Protein AF-A0A3M5X205-F1 (afdb_monomer_lite)

Organism: Pseudomonas syringae pv. aptata (NCBI:txid83167)

Radius of gyration: 17.7 Å; chains: 1; bounding box: 42×36×55 Å

Foldseek 3Di:
DDDDDDPPDDDDADDADLQQFADCVQPVPWDWDDWDWDQDPVPRWIKIKTKGFGHGHQLPDDCDCVLVPDDPPPPPDLDSLQNQGIFIWMWTAPHPVSRYIDTDHTPDINRSHD

pLDDT: mean 97.38, std 1.87, ra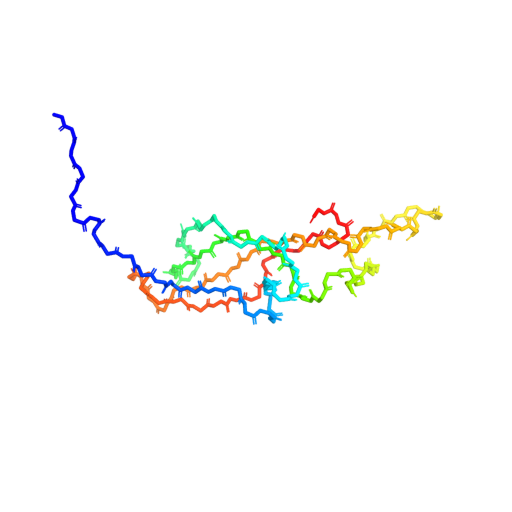nge [90.44, 98.88]

Structure (mmCIF, N/CA/C/O backbone):
data_AF-A0A3M5X205-F1
#
_entry.id   AF-A0A3M5X205-F1
#
loop_
_atom_site.group_PDB
_atom_site.id
_atom_site.type_symbol
_atom_site.label_atom_id
_atom_site.label_alt_id
_atom_site.label_comp_id
_atom_site.label_asym_id
_atom_site.label_entity_id
_atom_site.label_seq_id
_atom_site.pdbx_PDB_ins_code
_atom_site.Cartn_x
_atom_site.Cartn_y
_atom_site.Cartn_z
_atom_site.occupancy
_atom_site.B_iso_or_equiv
_atom_site.auth_seq_id
_atom_site.auth_comp_id
_atom_site.auth_asym_id
_atom_site.auth_atom_id
_atom_site.pdbx_PDB_model_num
ATOM 1 N N . GLY A 1 1 ? -27.167 23.857 18.443 1.00 93.50 1 GLY A N 1
ATOM 2 C CA . GLY A 1 1 ? -25.916 23.739 17.668 1.00 93.50 1 GLY A CA 1
ATOM 3 C C . GLY A 1 1 ? -25.377 22.333 17.812 1.00 93.50 1 GLY A C 1
ATOM 4 O O . GLY A 1 1 ? -25.976 21.557 18.546 1.00 93.50 1 GLY A O 1
ATOM 5 N N . VAL A 1 2 ? -24.285 22.013 17.124 1.00 96.12 2 VAL A N 1
ATOM 6 C CA . VAL A 1 2 ? -23.558 20.742 17.279 1.00 96.12 2 VAL A CA 1
ATOM 7 C C . VAL A 1 2 ? -22.218 21.037 17.949 1.00 96.12 2 VAL A C 1
ATOM 9 O O . VAL A 1 2 ? -21.606 22.060 17.652 1.00 96.12 2 VAL A O 1
ATOM 12 N N . GLU A 1 3 ? -21.789 20.158 18.851 1.00 97.62 3 GLU A N 1
ATOM 13 C CA . GLU A 1 3 ? -20.518 20.241 19.572 1.00 97.62 3 GLU A CA 1
ATOM 14 C C . GLU A 1 3 ? -19.827 18.870 19.531 1.00 97.62 3 GLU A C 1
ATOM 16 O O . GLU A 1 3 ? -20.491 17.841 19.655 1.00 97.62 3 GLU A O 1
ATOM 21 N N . LEU A 1 4 ? -18.505 18.865 19.357 1.00 97.38 4 LEU A N 1
ATOM 22 C CA . LEU A 1 4 ? -17.652 17.678 19.420 1.00 97.38 4 LEU A CA 1
ATOM 23 C C . LEU A 1 4 ? -16.798 17.755 20.691 1.00 97.38 4 LEU A C 1
ATOM 25 O O . LEU A 1 4 ? -16.246 18.814 20.988 1.00 97.38 4 LEU A O 1
ATOM 29 N N . LYS A 1 5 ? -16.690 16.648 21.431 1.00 97.06 5 LYS A N 1
ATOM 30 C CA . LYS A 1 5 ? -15.945 16.550 22.698 1.00 97.06 5 LYS A CA 1
ATOM 31 C C . LYS A 1 5 ? -14.971 15.376 22.657 1.00 97.06 5 LYS A C 1
ATOM 33 O O . LYS A 1 5 ? -15.077 14.511 21.797 1.00 97.06 5 LYS A O 1
ATOM 38 N N . ASP A 1 6 ? -14.023 15.371 23.587 1.00 96.25 6 ASP A N 1
ATOM 39 C CA . ASP A 1 6 ? -13.215 14.205 23.972 1.00 96.25 6 ASP A CA 1
ATOM 40 C C . ASP A 1 6 ? -12.169 13.673 22.964 1.00 96.25 6 ASP A C 1
ATOM 42 O O . ASP A 1 6 ? -11.396 12.783 23.314 1.00 96.25 6 ASP A O 1
ATOM 46 N N . PHE A 1 7 ? -12.008 14.289 21.784 1.00 96.38 7 PHE A N 1
ATOM 47 C CA . PHE A 1 7 ? -10.907 14.043 20.826 1.00 96.38 7 PHE A CA 1
ATOM 48 C C . PHE A 1 7 ? -9.534 14.562 21.317 1.00 96.38 7 PHE A C 1
ATOM 50 O O . PHE A 1 7 ? -8.873 15.363 20.658 1.00 96.38 7 PHE A O 1
ATOM 57 N N . THR A 1 8 ? -9.113 14.148 22.513 1.00 97.62 8 THR A N 1
ATOM 58 C CA . THR A 1 8 ? -7.899 14.633 23.205 1.00 97.62 8 THR A CA 1
ATOM 59 C C . THR A 1 8 ? -6.722 13.661 23.146 1.00 97.62 8 THR A C 1
ATOM 61 O O . THR A 1 8 ? -5.620 13.999 23.574 1.00 97.62 8 THR A O 1
ATOM 64 N N . GLN A 1 9 ? -6.942 12.459 22.612 1.00 97.12 9 GLN A N 1
ATOM 65 C CA . GLN A 1 9 ? -5.933 11.413 22.480 1.00 97.12 9 GLN A CA 1
ATOM 66 C C . GLN A 1 9 ? -5.856 10.942 21.030 1.00 97.12 9 GLN A C 1
ATOM 68 O O . GLN A 1 9 ? -6.875 10.808 20.356 1.00 97.12 9 GLN A O 1
ATOM 73 N N . VAL A 1 10 ? -4.635 10.679 20.565 1.00 96.56 10 VAL A N 1
ATOM 74 C CA . VAL A 1 10 ? -4.351 10.126 19.238 1.00 96.56 10 VAL A CA 1
ATOM 75 C C . VAL A 1 10 ? -3.543 8.855 19.426 1.00 96.56 10 VAL A C 1
ATOM 77 O O . VAL A 1 10 ? -2.549 8.845 20.154 1.00 96.56 10 VAL A O 1
ATOM 80 N N . LYS A 1 11 ? -3.962 7.788 18.750 1.00 96.31 11 LYS A N 1
ATOM 81 C CA . LYS A 1 11 ? -3.274 6.503 18.751 1.00 96.31 11 LYS A CA 1
ATOM 82 C C . LYS A 1 11 ? -2.613 6.274 17.398 1.00 96.31 11 LYS A C 1
ATOM 84 O O . LYS A 1 11 ? -3.248 6.428 16.358 1.00 96.31 11 LYS A O 1
ATOM 89 N N . LYS A 1 12 ? -1.342 5.873 17.413 1.00 97.75 12 LYS A N 1
ATOM 90 C CA . LYS A 1 12 ? -0.674 5.352 16.218 1.00 97.75 12 LYS A CA 1
ATOM 91 C C . LYS A 1 12 ? -1.217 3.954 15.938 1.00 97.75 12 LYS A C 1
ATOM 93 O O . LYS A 1 12 ? -1.098 3.082 16.794 1.00 97.75 12 LYS A O 1
ATOM 98 N N . LEU A 1 13 ? -1.799 3.756 14.759 1.00 98.12 13 LEU A N 1
ATOM 99 C CA . LEU A 1 13 ? -2.333 2.457 14.351 1.00 98.12 13 LEU A CA 1
ATOM 100 C C . LEU A 1 13 ? -1.241 1.598 13.704 1.00 98.12 13 LEU A C 1
ATOM 102 O O . LEU A 1 13 ? -1.020 0.471 14.130 1.00 98.12 13 LEU A O 1
ATOM 106 N N . PHE A 1 14 ? -0.540 2.149 12.711 1.00 97.38 14 PHE A N 1
ATOM 107 C CA . PHE A 1 14 ? 0.569 1.514 11.997 1.00 97.38 14 PHE A CA 1
ATOM 108 C C . PHE A 1 14 ? 1.347 2.563 11.173 1.00 97.38 14 PHE A C 1
ATOM 110 O O . PHE A 1 14 ? 0.960 3.732 11.130 1.00 97.38 14 PHE A O 1
ATOM 117 N N . GLU A 1 15 ? 2.472 2.170 10.572 1.00 98.19 15 GLU A N 1
ATOM 118 C CA . GLU A 1 15 ? 3.329 3.012 9.720 1.00 98.19 15 GLU A CA 1
ATOM 119 C C . GLU A 1 15 ? 3.875 2.210 8.533 1.00 98.19 15 GLU A C 1
ATOM 121 O O . GLU A 1 15 ? 3.767 0.985 8.528 1.00 98.19 15 GLU A O 1
ATOM 126 N N . ALA A 1 16 ? 4.469 2.881 7.542 1.00 98.44 16 ALA A N 1
ATOM 127 C CA . ALA A 1 16 ? 5.142 2.203 6.437 1.00 98.44 16 ALA A CA 1
ATOM 128 C C . ALA A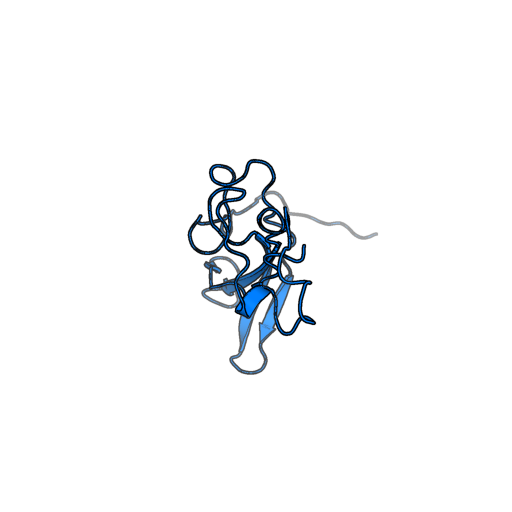 1 16 ? 6.255 1.272 6.952 1.00 98.44 16 ALA A C 1
ATOM 130 O O . ALA A 1 16 ? 7.076 1.668 7.779 1.00 98.44 16 ALA A O 1
ATOM 131 N N . ASP A 1 17 ? 6.287 0.039 6.452 1.00 98.19 17 ASP A N 1
ATOM 132 C CA . ASP A 1 17 ? 7.097 -1.056 6.994 1.00 98.19 17 ASP A CA 1
ATOM 133 C C . ASP A 1 17 ? 8.400 -1.307 6.216 1.00 98.19 17 ASP A C 1
ATOM 135 O O . ASP A 1 17 ? 9.258 -2.071 6.656 1.00 98.19 17 ASP A O 1
ATOM 139 N N . GLY A 1 18 ? 8.555 -0.696 5.040 1.00 98.44 18 GLY A N 1
ATOM 140 C CA . GLY A 1 18 ? 9.712 -0.864 4.161 1.00 98.44 18 GLY A CA 1
ATOM 141 C C . GLY A 1 18 ? 9.792 -2.229 3.482 1.00 98.44 18 GLY A C 1
ATOM 142 O O . GLY A 1 18 ? 10.750 -2.467 2.745 1.00 98.44 18 GLY A O 1
ATOM 143 N N . THR A 1 19 ? 8.800 -3.097 3.705 1.00 98.31 19 THR A N 1
ATOM 144 C CA . THR A 1 19 ? 8.680 -4.417 3.070 1.00 98.31 19 THR A CA 1
ATOM 145 C C . THR A 1 19 ? 7.546 -4.422 2.054 1.00 98.31 19 THR A C 1
ATOM 147 O O . THR A 1 19 ? 7.766 -4.802 0.906 1.00 98.31 19 THR A O 1
ATOM 150 N N . TYR A 1 20 ? 6.358 -3.951 2.435 1.00 98.50 20 TYR A N 1
ATOM 151 C CA . TYR A 1 20 ? 5.242 -3.748 1.512 1.00 98.50 20 TYR A CA 1
ATOM 152 C C . TYR A 1 20 ? 5.117 -2.286 1.081 1.00 98.50 20 TYR A C 1
ATOM 154 O O . TYR A 1 20 ? 4.939 -2.009 -0.109 1.00 98.50 20 TYR A O 1
ATOM 162 N N . TYR A 1 21 ? 5.271 -1.356 2.024 1.00 98.81 21 TYR A N 1
ATOM 163 C CA . TYR A 1 21 ? 5.055 0.074 1.822 1.00 98.81 21 TYR A CA 1
ATOM 164 C C . TYR A 1 21 ? 6.334 0.870 2.054 1.00 98.81 21 TYR A C 1
ATOM 166 O O . TYR A 1 21 ? 7.033 0.685 3.050 1.00 98.81 21 TYR A O 1
ATOM 174 N N . GLN A 1 22 ? 6.639 1.767 1.120 1.00 98.69 22 GLN A N 1
ATOM 175 C CA . GLN A 1 22 ? 7.873 2.544 1.102 1.00 98.69 22 GLN A CA 1
ATOM 176 C C . GLN A 1 22 ? 7.999 3.459 2.321 1.00 98.69 22 GLN A C 1
ATOM 178 O O . GLN A 1 22 ? 7.040 4.124 2.706 1.00 98.69 22 GLN A O 1
ATOM 183 N N . THR A 1 23 ? 9.197 3.519 2.900 1.00 98.81 23 THR A N 1
ATOM 184 C CA . THR A 1 23 ? 9.516 4.405 4.032 1.00 98.81 23 THR A CA 1
ATOM 185 C C . THR A 1 23 ? 10.224 5.680 3.585 1.00 98.81 23 THR A C 1
ATOM 187 O O . THR A 1 23 ? 10.761 5.754 2.479 1.00 98.81 23 THR A O 1
ATOM 190 N N . GLU A 1 24 ? 10.330 6.650 4.498 1.00 98.25 24 GLU A N 1
ATOM 191 C CA . GLU A 1 24 ? 11.168 7.845 4.329 1.00 98.25 24 GLU A CA 1
ATOM 192 C C . GLU A 1 24 ? 12.610 7.526 3.945 1.00 98.25 24 GLU A C 1
ATOM 194 O O . GLU A 1 24 ? 13.195 8.187 3.087 1.00 98.25 24 GLU A O 1
ATOM 199 N N . ALA A 1 25 ? 13.180 6.495 4.575 1.00 98.56 25 ALA A N 1
ATOM 200 C CA . ALA A 1 25 ? 14.558 6.089 4.339 1.00 98.56 25 ALA A CA 1
ATOM 201 C C . ALA A 1 25 ? 14.768 5.595 2.901 1.00 98.56 25 ALA A C 1
ATOM 203 O O . ALA A 1 25 ? 15.820 5.848 2.324 1.00 98.56 25 ALA A O 1
ATOM 204 N N . GLN A 1 26 ? 13.758 4.936 2.328 1.00 98.69 26 GLN A N 1
ATOM 205 C CA . GLN A 1 26 ? 13.779 4.432 0.955 1.00 98.69 26 GLN A CA 1
ATOM 206 C C . GLN A 1 26 ? 13.459 5.528 -0.077 1.00 98.69 26 GLN A C 1
ATOM 208 O O . GLN A 1 26 ? 13.931 5.484 -1.215 1.00 98.69 26 GLN A O 1
ATOM 213 N N . ASN A 1 27 ? 12.632 6.510 0.292 1.00 98.44 27 ASN A N 1
ATOM 214 C CA . ASN A 1 27 ? 12.258 7.643 -0.550 1.00 98.44 27 ASN A CA 1
ATOM 215 C C . ASN A 1 27 ? 11.793 8.821 0.313 1.00 98.44 27 ASN A C 1
ATOM 217 O O . ASN A 1 27 ? 10.736 8.752 0.926 1.00 98.44 27 ASN A O 1
ATOM 221 N N . SER A 1 28 ? 12.506 9.948 0.274 1.00 97.94 28 SER A N 1
ATOM 222 C CA . SER A 1 28 ? 12.180 11.140 1.076 1.00 97.94 28 SER A CA 1
ATOM 223 C C . SER A 1 28 ? 10.858 11.828 0.710 1.00 97.94 28 SER A C 1
ATOM 225 O O . SER A 1 28 ? 10.414 12.722 1.425 1.00 97.94 28 SER A O 1
ATOM 227 N N . THR A 1 29 ? 10.217 11.437 -0.396 1.00 96.94 29 THR A N 1
ATOM 228 C CA . THR A 1 29 ? 8.894 11.934 -0.810 1.00 96.94 29 THR A CA 1
ATOM 229 C C . THR A 1 29 ? 7.879 10.794 -0.955 1.00 96.94 29 THR A C 1
ATOM 231 O O . THR A 1 29 ? 7.091 10.798 -1.903 1.00 96.94 29 THR A O 1
ATOM 234 N N . TRP A 1 30 ? 7.959 9.772 -0.100 1.00 98.00 30 TRP A N 1
ATOM 235 C CA . TRP A 1 30 ? 7.020 8.652 -0.075 1.00 98.00 30 TRP A CA 1
ATOM 236 C C . TRP A 1 30 ? 5.594 9.099 0.279 1.00 98.00 30 TRP A C 1
ATOM 238 O O . TRP A 1 30 ? 5.370 10.072 1.003 1.00 98.00 30 TRP A O 1
ATOM 248 N N . ASN A 1 31 ? 4.618 8.354 -0.224 1.00 98.69 31 ASN A N 1
ATOM 249 C CA . ASN A 1 31 ? 3.212 8.492 0.119 1.00 98.69 31 ASN A CA 1
ATOM 250 C C . ASN A 1 31 ? 2.829 7.423 1.150 1.00 98.69 31 ASN A C 1
ATOM 252 O O . ASN A 1 31 ? 3.153 6.249 0.973 1.00 98.69 31 ASN A O 1
ATOM 256 N N . PHE A 1 32 ? 2.141 7.837 2.217 1.00 98.69 32 PHE A N 1
ATOM 257 C CA . PHE A 1 32 ? 1.548 6.953 3.224 1.00 98.69 32 PHE A CA 1
ATOM 258 C C . PHE A 1 32 ? 0.448 7.702 3.994 1.00 98.69 32 PHE A C 1
ATOM 260 O O . PHE A 1 32 ? 0.752 8.452 4.926 1.00 98.69 32 PHE A O 1
ATOM 267 N N . ARG A 1 33 ? -0.812 7.610 3.554 1.00 98.75 33 ARG A N 1
ATOM 268 C CA . ARG A 1 33 ? -1.902 8.484 4.045 1.00 98.75 33 ARG A CA 1
ATOM 269 C C . ARG A 1 33 ? -3.302 7.982 3.671 1.00 98.75 33 ARG A C 1
ATOM 271 O O . ARG A 1 33 ? -3.450 6.951 3.029 1.00 98.75 33 ARG A O 1
ATOM 278 N N . ASP A 1 34 ? -4.311 8.756 4.063 1.00 98.56 34 ASP A N 1
ATOM 279 C CA . ASP A 1 34 ? -5.709 8.657 3.622 1.00 98.56 34 ASP A CA 1
ATOM 280 C C . ASP A 1 34 ? -6.406 7.323 3.959 1.00 98.56 34 ASP A C 1
ATOM 282 O O . ASP A 1 34 ? -6.831 6.586 3.068 1.00 98.56 34 ASP A O 1
ATOM 286 N N . PRO A 1 35 ? -6.553 7.000 5.259 1.00 98.50 35 PRO A N 1
ATOM 287 C CA . PRO A 1 35 ? -7.210 5.774 5.696 1.00 98.50 35 PRO A CA 1
ATOM 288 C C . PRO A 1 35 ? -8.712 5.774 5.372 1.00 98.50 35 PRO A C 1
ATOM 290 O O . PRO A 1 35 ? -9.441 6.700 5.735 1.00 98.50 35 PRO A O 1
ATOM 293 N N . SER A 1 36 ? -9.199 4.690 4.766 1.00 98.75 36 SER A N 1
ATOM 294 C CA . SER A 1 36 ? -10.621 4.455 4.492 1.00 98.75 36 SER A CA 1
ATOM 295 C C . SER A 1 36 ? -11.054 3.077 5.015 1.00 98.75 36 SER A C 1
ATOM 297 O O . SER A 1 36 ? -10.851 2.064 4.337 1.00 98.75 36 SER A O 1
ATOM 299 N N . PRO A 1 37 ? -11.587 3.002 6.251 1.00 98.44 37 PRO A N 1
ATOM 300 C CA . PRO A 1 37 ? -12.028 1.747 6.847 1.00 98.44 37 PRO A CA 1
ATOM 301 C C . PRO A 1 37 ? -13.378 1.269 6.287 1.00 98.44 37 PRO A C 1
ATOM 303 O O . PRO A 1 37 ? -14.283 2.071 6.052 1.00 98.44 37 PRO A O 1
ATOM 306 N N . PHE A 1 38 ? -13.540 -0.045 6.126 1.00 98.75 38 PHE A N 1
ATOM 307 C CA . PHE A 1 38 ? -14.771 -0.694 5.667 1.00 98.75 38 PHE A CA 1
ATOM 308 C C . PHE A 1 38 ? -14.898 -2.114 6.235 1.00 98.75 38 PHE A C 1
ATOM 310 O O . PHE A 1 38 ? -13.901 -2.749 6.562 1.00 98.75 38 PHE A O 1
ATOM 317 N N . ILE A 1 39 ? -16.124 -2.628 6.342 1.00 98.81 39 ILE A N 1
ATOM 318 C CA . ILE A 1 39 ? -16.365 -4.035 6.691 1.00 98.81 39 ILE A CA 1
ATOM 319 C C . ILE A 1 39 ? -16.602 -4.809 5.396 1.00 98.81 39 ILE A C 1
ATOM 321 O O . ILE A 1 39 ? -17.504 -4.450 4.636 1.00 98.81 39 ILE A O 1
ATOM 325 N N . ASP A 1 40 ? -15.815 -5.856 5.142 1.00 98.62 40 ASP A N 1
ATOM 326 C CA . ASP A 1 40 ? -16.055 -6.742 4.000 1.00 98.62 40 ASP A CA 1
ATOM 327 C C . ASP A 1 40 ? -17.265 -7.648 4.306 1.00 98.62 40 ASP A C 1
ATOM 329 O O . ASP A 1 40 ? -17.227 -8.413 5.274 1.00 98.62 40 ASP A O 1
ATOM 333 N N . PRO A 1 41 ? -18.357 -7.603 3.516 1.00 98.50 41 PRO A N 1
ATOM 334 C CA . PRO A 1 41 ? -19.515 -8.469 3.739 1.00 98.50 41 PRO A CA 1
ATOM 335 C C . PRO A 1 41 ? -19.217 -9.967 3.568 1.00 98.50 41 PRO A C 1
ATOM 337 O O . PRO A 1 41 ? -20.028 -10.785 4.003 1.00 98.50 41 PRO A O 1
ATOM 340 N N . ASN A 1 42 ? -18.101 -10.345 2.937 1.00 98.44 42 ASN A N 1
ATOM 341 C CA . ASN A 1 42 ? -17.759 -11.747 2.693 1.00 98.44 42 ASN A CA 1
ATOM 342 C C . ASN A 1 42 ? -17.224 -12.462 3.939 1.00 98.44 42 ASN A C 1
ATOM 344 O O . ASN A 1 42 ? -17.494 -13.651 4.112 1.00 98.44 42 ASN A O 1
ATOM 348 N N . ASP A 1 43 ? -16.476 -11.767 4.801 1.00 98.25 43 ASP A N 1
ATOM 349 C CA . ASP A 1 43 ? -15.882 -12.360 6.008 1.00 98.25 43 ASP A CA 1
ATOM 350 C C . ASP A 1 43 ? -16.180 -11.594 7.309 1.00 98.25 43 ASP A C 1
ATOM 352 O O . ASP A 1 43 ? -15.857 -12.074 8.398 1.00 98.25 43 ASP A O 1
ATOM 356 N N . GLY A 1 44 ? -16.840 -10.438 7.209 1.00 98.50 44 GLY A N 1
ATOM 357 C CA . GLY A 1 44 ? -17.266 -9.618 8.338 1.00 98.50 44 GLY A CA 1
ATOM 358 C C . GLY A 1 44 ? -16.135 -8.879 9.051 1.00 98.50 44 GLY A C 1
ATOM 359 O O . GLY A 1 44 ? -16.383 -8.314 10.119 1.00 98.50 44 GLY A O 1
ATOM 360 N N . LYS A 1 45 ? -14.908 -8.870 8.516 1.00 98.81 45 LYS A N 1
ATOM 361 C CA . LYS A 1 45 ? -13.777 -8.176 9.144 1.00 98.81 45 LYS A CA 1
ATOM 362 C C . LYS A 1 45 ? -13.731 -6.703 8.768 1.00 98.81 45 LYS A C 1
ATOM 364 O O . LYS A 1 45 ? -14.166 -6.293 7.693 1.00 98.81 45 LYS A O 1
ATOM 369 N N . LEU A 1 46 ? -13.152 -5.919 9.673 1.00 98.88 46 LEU A N 1
ATOM 370 C CA . LEU A 1 46 ? -12.850 -4.511 9.463 1.00 98.88 46 LEU A CA 1
ATOM 371 C C . LEU A 1 46 ? -11.502 -4.382 8.740 1.00 98.88 46 LEU A C 1
ATOM 373 O O . LEU A 1 46 ? -10.449 -4.677 9.302 1.00 98.88 46 LEU A O 1
ATOM 377 N N . TYR A 1 47 ? -11.556 -3.931 7.496 1.00 98.88 47 TYR A N 1
ATOM 378 C CA . TYR A 1 47 ? -10.413 -3.615 6.651 1.00 98.88 47 TYR A CA 1
ATOM 379 C C . TYR A 1 47 ? -10.232 -2.105 6.522 1.00 98.88 47 TYR A C 1
ATOM 381 O O . TYR A 1 47 ? -11.118 -1.320 6.856 1.00 98.88 47 TYR A O 1
ATOM 389 N N . MET A 1 48 ? -9.074 -1.692 6.022 1.00 98.75 48 MET A N 1
ATOM 390 C CA . MET A 1 48 ? -8.767 -0.313 5.669 1.00 98.75 48 MET A CA 1
ATOM 391 C C . MET A 1 48 ? -7.939 -0.300 4.393 1.00 98.75 48 MET A C 1
ATOM 393 O O . MET A 1 48 ? -6.903 -0.962 4.330 1.00 98.75 48 MET A O 1
ATOM 397 N N . VAL A 1 49 ? -8.379 0.474 3.401 1.00 98.88 49 VAL A N 1
ATOM 398 C CA . VAL A 1 49 ? -7.509 0.880 2.291 1.00 98.88 49 VAL A CA 1
ATOM 399 C C . VAL A 1 49 ? -6.845 2.214 2.609 1.00 98.88 49 VAL A C 1
ATOM 401 O O . VAL A 1 49 ? -7.408 3.029 3.341 1.00 98.88 49 VAL A O 1
ATOM 404 N N . PHE A 1 50 ? -5.649 2.428 2.075 1.00 98.88 50 PHE A N 1
ATOM 405 C CA . PHE A 1 50 ? -4.881 3.663 2.239 1.00 98.88 50 PHE A CA 1
ATOM 406 C C . PHE A 1 50 ? -3.944 3.870 1.044 1.00 98.88 50 PHE A C 1
ATOM 408 O O . PHE A 1 50 ? -3.658 2.932 0.297 1.00 98.88 50 PHE A O 1
ATOM 415 N N . GLU A 1 51 ? -3.463 5.092 0.843 1.00 98.88 51 GLU A N 1
ATOM 416 C CA . GLU A 1 51 ? -2.450 5.384 -0.172 1.00 98.88 51 GLU A CA 1
ATOM 417 C C . GLU A 1 51 ? -1.060 4.991 0.338 1.00 98.88 51 GLU A C 1
ATOM 419 O O . GLU A 1 51 ? -0.682 5.358 1.454 1.00 98.88 51 GLU A O 1
ATOM 424 N N . GLY A 1 52 ? -0.280 4.306 -0.501 1.00 98.75 52 GLY A N 1
ATOM 425 C CA . GLY A 1 52 ? 1.125 3.999 -0.252 1.00 98.75 52 GLY A CA 1
ATOM 426 C C . GLY A 1 52 ? 1.994 4.124 -1.507 1.00 98.75 52 GLY A C 1
ATOM 427 O O . GLY A 1 52 ? 1.495 4.243 -2.626 1.00 98.75 52 GLY A O 1
ATOM 428 N N . ASN A 1 53 ? 3.309 3.997 -1.345 1.00 98.81 53 ASN A N 1
ATOM 429 C CA . ASN A 1 53 ? 4.213 3.601 -2.428 1.00 98.81 53 ASN A CA 1
ATOM 430 C C . ASN A 1 53 ? 4.707 2.167 -2.214 1.00 98.81 53 ASN A C 1
ATOM 432 O O . ASN A 1 53 ? 4.854 1.737 -1.072 1.00 98.81 53 ASN A O 1
ATOM 436 N N . VAL A 1 54 ? 4.998 1.445 -3.297 1.00 98.69 54 VAL A 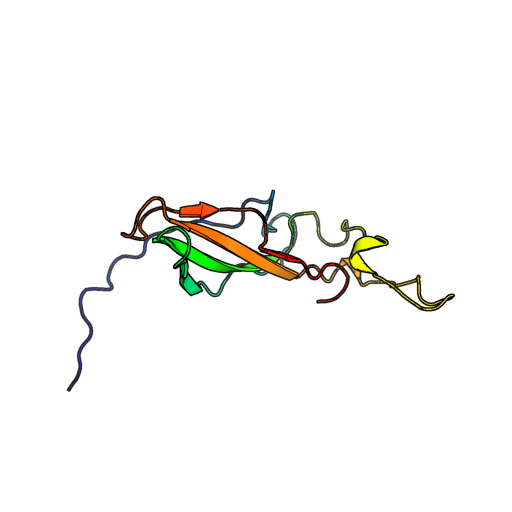N 1
ATOM 437 C CA . VAL A 1 54 ? 5.626 0.117 -3.225 1.00 98.69 54 VAL A CA 1
ATOM 438 C C . VAL A 1 54 ? 7.001 0.250 -2.576 1.00 98.69 54 VAL A C 1
ATOM 440 O O . VAL A 1 54 ? 7.790 1.109 -2.971 1.00 98.69 54 VAL A O 1
ATOM 443 N N . ALA A 1 55 ? 7.292 -0.588 -1.582 1.00 98.56 55 ALA A N 1
ATOM 444 C CA . ALA A 1 55 ? 8.577 -0.568 -0.893 1.00 98.56 55 ALA A CA 1
ATOM 445 C C . ALA A 1 55 ? 9.775 -0.820 -1.825 1.00 98.56 55 ALA A C 1
ATOM 447 O O . ALA A 1 55 ? 9.693 -1.569 -2.801 1.00 98.56 55 ALA A O 1
ATOM 448 N N . GLY A 1 56 ? 10.907 -0.200 -1.491 1.00 98.19 56 GLY A N 1
ATOM 449 C CA . GLY A 1 56 ? 12.151 -0.267 -2.259 1.00 98.19 56 GLY A CA 1
ATOM 450 C C . GLY A 1 56 ? 12.806 1.103 -2.414 1.00 98.19 56 GLY A C 1
ATOM 451 O O . GLY A 1 56 ? 12.133 2.130 -2.365 1.00 98.19 56 GLY A O 1
ATOM 452 N N . GLU A 1 57 ? 14.127 1.118 -2.589 1.00 98.44 57 GLU A N 1
ATOM 453 C CA . GLU A 1 57 ? 14.899 2.354 -2.770 1.00 98.44 57 GLU A CA 1
ATOM 454 C C . GLU A 1 57 ? 14.412 3.133 -3.996 1.00 98.44 57 GLU A C 1
ATOM 456 O O . GLU A 1 57 ? 14.197 2.555 -5.071 1.00 98.44 57 GLU A O 1
ATOM 461 N N . ARG A 1 58 ? 14.270 4.455 -3.870 1.00 97.81 58 ARG A N 1
ATOM 462 C CA . ARG A 1 58 ? 13.767 5.318 -4.943 1.00 97.81 58 ARG A CA 1
ATOM 463 C C . ARG A 1 58 ? 14.546 5.103 -6.246 1.00 97.81 58 ARG A C 1
ATOM 465 O O . ARG A 1 58 ? 15.743 5.362 -6.335 1.00 97.81 58 ARG A O 1
ATOM 472 N N . GLY A 1 59 ? 13.834 4.695 -7.295 1.00 96.19 59 GLY A N 1
ATOM 473 C CA . GLY A 1 59 ? 14.407 4.465 -8.624 1.00 96.19 59 GLY A CA 1
ATOM 474 C C . GLY A 1 59 ? 15.115 3.120 -8.807 1.00 96.19 59 GLY A C 1
ATOM 475 O O . GLY A 1 59 ? 15.684 2.905 -9.876 1.00 96.19 59 GLY A O 1
ATOM 476 N N . SER A 1 60 ? 15.073 2.226 -7.814 1.00 97.19 60 SER A N 1
ATOM 477 C CA . SER A 1 60 ? 15.549 0.837 -7.937 1.00 97.19 60 SER A CA 1
ATOM 478 C C . SER A 1 60 ? 14.504 -0.117 -8.527 1.00 97.19 60 SER A C 1
ATOM 480 O O . SER A 1 60 ? 14.840 -1.229 -8.933 1.00 97.19 60 SER A O 1
ATOM 482 N N . HIS A 1 61 ? 13.242 0.312 -8.594 1.00 97.31 61 HIS A N 1
ATOM 483 C CA . HIS A 1 61 ? 12.142 -0.511 -9.082 1.00 97.31 61 HIS A CA 1
ATOM 484 C C . HIS A 1 61 ? 12.341 -0.891 -10.551 1.00 97.31 61 HIS A C 1
ATOM 486 O O . HIS A 1 61 ? 12.793 -0.093 -11.375 1.00 97.31 61 HIS A O 1
ATOM 492 N N . THR A 1 62 ? 11.985 -2.127 -10.880 1.00 95.44 62 THR A N 1
ATOM 493 C CA . THR A 1 62 ? 11.998 -2.616 -12.257 1.00 95.44 62 THR A CA 1
ATOM 494 C C . THR A 1 62 ? 10.594 -2.493 -12.825 1.00 95.44 62 THR A C 1
ATOM 496 O O . THR A 1 62 ? 9.652 -2.999 -12.227 1.00 95.44 62 THR A O 1
ATOM 499 N N . VAL A 1 63 ? 10.460 -1.831 -13.975 1.00 96.62 63 VAL A N 1
ATOM 500 C CA . VAL A 1 63 ? 9.221 -1.851 -14.758 1.00 96.62 63 VAL A CA 1
ATOM 501 C C . VAL A 1 63 ? 9.349 -3.009 -15.744 1.00 96.62 63 VAL A C 1
ATOM 503 O O . VAL A 1 63 ? 9.998 -2.883 -16.784 1.00 96.62 63 VAL A O 1
ATOM 506 N N . GLY A 1 64 ? 8.860 -4.179 -15.340 1.00 94.25 64 GLY A N 1
ATOM 507 C CA . GLY A 1 64 ? 8.943 -5.409 -16.116 1.00 94.25 64 GLY A CA 1
ATOM 508 C C . GLY A 1 64 ? 7.748 -5.587 -17.045 1.00 94.25 64 GLY A C 1
ATOM 509 O O . GLY A 1 64 ? 6.880 -4.728 -17.162 1.00 94.25 64 GLY A O 1
ATOM 510 N N . ALA A 1 65 ? 7.682 -6.746 -17.703 1.00 93.56 65 ALA A N 1
ATOM 511 C CA . ALA A 1 65 ? 6.584 -7.071 -18.614 1.00 93.56 65 ALA A CA 1
ATOM 512 C C . ALA A 1 65 ? 5.206 -7.103 -17.921 1.00 93.56 65 ALA A C 1
ATOM 514 O O . ALA A 1 65 ? 4.195 -6.852 -18.571 1.00 93.56 65 ALA A O 1
ATOM 515 N N . ALA A 1 66 ? 5.161 -7.409 -16.619 1.00 94.38 66 ALA A N 1
ATOM 516 C CA . ALA A 1 66 ? 3.923 -7.404 -15.843 1.00 94.38 66 ALA A CA 1
ATOM 517 C C . ALA A 1 66 ? 3.409 -5.975 -15.604 1.00 94.38 66 ALA A C 1
ATOM 519 O O . ALA A 1 66 ? 2.211 -5.734 -15.725 1.00 94.38 66 ALA A O 1
ATOM 520 N N . GLU A 1 67 ? 4.315 -5.036 -15.322 1.00 95.88 67 GLU A N 1
ATOM 521 C CA . GLU A 1 67 ? 4.006 -3.620 -15.114 1.00 95.88 67 GLU A CA 1
ATOM 522 C C . GLU A 1 67 ? 3.711 -2.896 -16.434 1.00 95.88 67 GLU A C 1
ATOM 524 O O . GLU A 1 67 ? 2.771 -2.108 -16.504 1.00 95.88 67 GLU A O 1
ATOM 529 N N . LEU A 1 68 ? 4.480 -3.183 -17.494 1.00 95.00 68 LEU A N 1
ATOM 530 C CA . LEU A 1 68 ? 4.253 -2.626 -18.836 1.00 95.00 68 LEU A CA 1
ATOM 531 C C . LEU A 1 68 ? 2.895 -3.049 -19.401 1.00 95.00 68 LEU A C 1
ATOM 533 O O . LEU A 1 68 ? 2.226 -2.273 -20.085 1.00 95.00 68 LEU A O 1
ATOM 537 N N . GLY A 1 69 ? 2.530 -4.312 -19.175 1.00 94.06 69 GLY A N 1
ATOM 538 C CA . GLY A 1 69 ? 1.441 -4.943 -19.898 1.00 94.06 69 GLY A CA 1
ATOM 539 C C . GLY A 1 69 ? 1.702 -4.993 -21.414 1.00 94.06 69 GLY A C 1
ATOM 540 O O . GLY A 1 69 ? 2.843 -4.902 -21.877 1.00 94.06 69 GLY A O 1
ATOM 541 N N . PRO A 1 70 ? 0.653 -5.194 -22.226 1.00 93.88 70 PRO A N 1
ATOM 542 C CA . PRO A 1 70 ? 0.792 -5.257 -23.674 1.00 93.88 70 PRO A CA 1
ATOM 543 C C . PRO A 1 70 ? 1.062 -3.868 -24.267 1.00 93.88 70 PRO A C 1
ATOM 545 O O . PRO A 1 70 ? 0.198 -2.992 -24.231 1.00 93.88 70 PRO A O 1
ATOM 548 N N . VAL A 1 71 ? 2.227 -3.701 -24.895 1.00 92.19 71 VAL A N 1
ATOM 549 C CA . VAL A 1 71 ? 2.592 -2.497 -25.655 1.00 92.19 71 VAL A CA 1
ATOM 550 C C . VAL A 1 71 ? 2.924 -2.845 -27.112 1.00 92.19 71 VAL A C 1
ATOM 552 O O . VAL A 1 71 ? 3.382 -3.957 -27.388 1.00 92.19 71 VAL A O 1
ATOM 555 N N . PRO A 1 72 ? 2.683 -1.942 -28.080 1.00 92.75 72 PRO A N 1
ATOM 556 C CA . PRO A 1 72 ? 3.125 -2.147 -29.455 1.00 92.75 72 PRO A CA 1
ATOM 557 C C . PRO A 1 72 ? 4.658 -2.219 -29.552 1.00 92.75 72 PRO A C 1
ATOM 559 O O . PRO A 1 72 ? 5.336 -1.534 -28.783 1.00 92.75 72 PRO A O 1
ATOM 562 N N . PRO A 1 73 ? 5.213 -2.945 -30.540 1.00 92.94 73 PRO A N 1
ATOM 563 C CA . PRO A 1 73 ? 6.657 -2.988 -30.755 1.00 92.94 73 PRO A CA 1
ATOM 564 C C . PRO A 1 73 ? 7.279 -1.588 -30.843 1.00 92.94 73 PRO A C 1
ATOM 566 O O . PRO A 1 73 ? 6.744 -0.709 -31.528 1.00 92.94 73 PRO A O 1
ATOM 569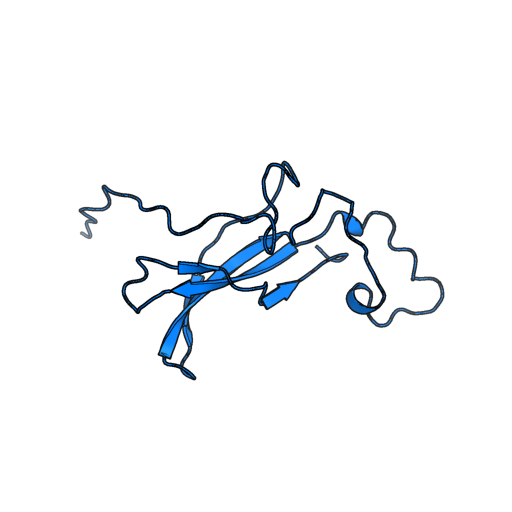 N N . GLY A 1 74 ? 8.409 -1.386 -30.166 1.00 93.06 74 GLY A N 1
ATOM 570 C CA . GLY A 1 74 ? 9.141 -0.116 -30.129 1.00 93.06 74 GLY A CA 1
ATOM 571 C C . GLY A 1 74 ? 8.704 0.852 -29.022 1.00 93.06 74 GLY A C 1
ATOM 572 O O . GLY A 1 74 ? 9.182 1.983 -29.008 1.00 93.06 74 GLY A O 1
ATOM 573 N N . HIS A 1 75 ? 7.810 0.433 -28.120 1.00 90.44 75 HIS A N 1
ATOM 574 C CA . HIS A 1 75 ? 7.325 1.225 -26.978 1.00 90.44 75 HIS A CA 1
ATOM 575 C C . HIS A 1 75 ? 7.752 0.635 -25.623 1.00 90.44 75 HIS A C 1
ATOM 577 O O . HIS A 1 75 ? 7.171 0.960 -24.591 1.00 90.44 75 HIS A O 1
ATOM 583 N N . GLU A 1 76 ? 8.746 -0.253 -25.615 1.00 92.62 76 GLU A N 1
ATOM 584 C CA . GLU A 1 76 ? 9.212 -0.941 -24.410 1.00 92.62 76 GLU A CA 1
ATOM 585 C C . GLU A 1 76 ? 10.127 -0.069 -23.528 1.00 92.62 76 GLU A C 1
ATOM 587 O O . GLU A 1 76 ? 10.277 -0.342 -22.338 1.00 92.62 76 GLU A O 1
ATOM 592 N N . ASP A 1 77 ? 10.740 0.982 -24.086 1.00 92.75 77 ASP A N 1
ATOM 593 C CA . ASP A 1 77 ? 11.548 1.932 -23.316 1.00 92.75 77 ASP A CA 1
ATOM 594 C C . ASP A 1 77 ? 10.656 2.963 -22.612 1.00 92.75 77 ASP A C 1
ATOM 596 O O . ASP A 1 77 ? 10.093 3.869 -23.228 1.00 92.75 77 ASP A O 1
ATOM 600 N N . VAL A 1 78 ? 10.555 2.822 -21.291 1.00 93.12 78 VAL A N 1
ATOM 601 C CA . VAL A 1 78 ? 9.738 3.670 -20.411 1.00 93.12 78 VAL A CA 1
ATOM 602 C C . VAL A 1 78 ? 10.559 4.714 -19.641 1.00 93.12 78 VAL A C 1
ATOM 604 O O . VAL A 1 78 ? 10.035 5.410 -18.768 1.00 93.12 78 VAL A O 1
ATOM 607 N N . GLY A 1 79 ? 11.857 4.846 -19.937 1.00 94.44 79 GLY A N 1
ATOM 608 C CA . GLY A 1 79 ? 12.731 5.872 -19.368 1.00 94.44 79 GLY A CA 1
ATOM 609 C C . GLY A 1 79 ? 12.698 5.955 -17.833 1.00 94.44 79 GLY A C 1
ATOM 610 O O . GLY A 1 79 ? 13.145 5.056 -17.119 1.00 94.44 79 GLY A O 1
ATOM 611 N N . GLY A 1 80 ? 12.210 7.085 -17.314 1.00 96.56 80 GLY A N 1
ATOM 612 C CA .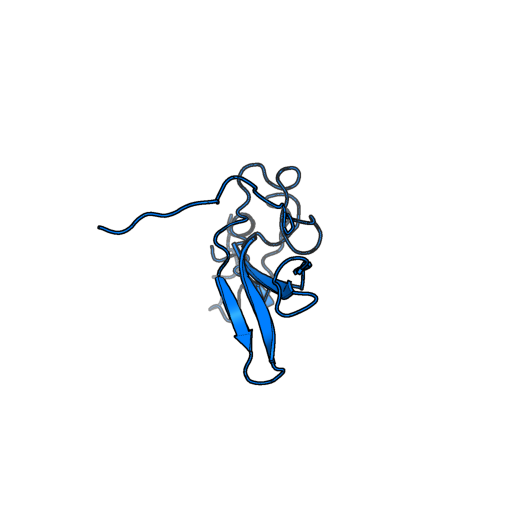 GLY A 1 80 ? 12.158 7.390 -15.880 1.00 96.56 80 GLY A CA 1
ATOM 613 C C . GLY A 1 80 ? 11.009 6.737 -15.104 1.00 96.56 80 GLY A C 1
ATOM 614 O O . GLY A 1 80 ? 10.936 6.950 -13.896 1.00 96.56 80 GLY A O 1
ATOM 615 N N . ALA A 1 81 ? 10.148 5.940 -15.747 1.00 97.25 81 ALA A N 1
ATOM 616 C CA . ALA A 1 81 ? 8.915 5.407 -15.153 1.00 97.25 81 ALA A CA 1
ATOM 617 C C . ALA A 1 81 ? 9.122 4.642 -13.827 1.00 97.25 81 ALA A C 1
ATOM 619 O O . ALA A 1 81 ? 8.240 4.595 -12.978 1.00 97.25 81 ALA A O 1
ATOM 620 N N . ARG A 1 82 ? 10.324 4.106 -13.582 1.00 97.00 82 ARG A N 1
ATOM 621 C CA . ARG A 1 82 ? 10.704 3.460 -12.309 1.00 97.00 82 ARG A CA 1
ATOM 622 C C . ARG A 1 82 ? 10.645 4.356 -11.062 1.00 97.00 82 ARG A C 1
ATOM 624 O O . ARG A 1 82 ? 10.826 3.860 -9.952 1.00 97.00 82 ARG A O 1
ATOM 631 N N . PHE A 1 83 ? 10.467 5.667 -11.223 1.00 98.06 83 PHE A N 1
ATOM 632 C CA . PHE A 1 83 ? 10.250 6.597 -10.110 1.00 98.06 83 PHE A CA 1
ATOM 633 C C . PHE A 1 83 ? 8.770 6.732 -9.713 1.00 98.06 83 PHE A C 1
ATOM 635 O O . PHE A 1 83 ? 8.491 7.331 -8.676 1.00 98.06 83 PHE A O 1
ATOM 642 N N . GLN A 1 84 ? 7.849 6.202 -10.522 1.00 98.44 84 GLN A N 1
ATOM 643 C CA . GLN A 1 84 ? 6.401 6.213 -10.314 1.00 98.44 84 GLN A CA 1
ATOM 644 C C . GLN A 1 84 ? 5.981 4.847 -9.776 1.00 98.44 84 GLN A C 1
ATOM 646 O O . GLN A 1 84 ? 6.069 3.852 -10.494 1.00 98.44 84 GLN A O 1
ATOM 651 N N . VAL A 1 85 ? 5.643 4.775 -8.488 1.00 98.56 85 VAL A N 1
ATOM 652 C CA . VAL A 1 85 ? 5.471 3.504 -7.758 1.00 98.56 85 VAL A CA 1
ATOM 653 C C . VAL A 1 85 ? 4.344 3.557 -6.730 1.00 98.56 85 VAL A C 1
ATOM 655 O O . VAL A 1 85 ? 4.452 3.009 -5.632 1.00 98.56 85 VAL A O 1
ATOM 658 N N . GLY A 1 86 ? 3.266 4.268 -7.035 1.00 98.69 86 GLY A N 1
ATOM 659 C CA . GLY A 1 86 ? 2.057 4.314 -6.222 1.00 98.69 86 GLY A CA 1
ATOM 660 C C . GLY A 1 86 ? 1.437 2.933 -6.013 1.00 98.69 86 GLY A C 1
ATOM 661 O O . GLY A 1 86 ? 1.608 2.009 -6.812 1.00 98.69 86 GLY A O 1
ATOM 662 N N . CYS A 1 87 ? 0.713 2.777 -4.912 1.00 98.81 87 CYS A N 1
ATOM 663 C CA . CYS A 1 87 ? -0.088 1.594 -4.627 1.00 98.81 87 CYS A CA 1
ATOM 664 C C . CYS A 1 87 ? -1.264 1.940 -3.707 1.00 98.81 87 CYS A C 1
ATOM 666 O O . CYS A 1 87 ? -1.246 2.950 -2.999 1.00 98.81 87 CYS A O 1
ATOM 668 N N . ILE A 1 88 ? -2.277 1.076 -3.707 1.00 98.88 88 ILE A N 1
ATOM 669 C CA . ILE A 1 88 ? -3.333 1.092 -2.695 1.00 98.88 88 ILE A CA 1
ATOM 670 C C . ILE A 1 88 ? -3.029 -0.017 -1.703 1.00 98.88 88 ILE A C 1
ATOM 672 O O . ILE A 1 88 ? -3.017 -1.200 -2.056 1.00 98.88 88 ILE A O 1
ATOM 676 N N . GLY A 1 89 ? -2.760 0.390 -0.471 1.00 98.81 89 GLY A N 1
ATOM 677 C CA . GLY A 1 89 ? -2.501 -0.513 0.627 1.00 98.81 89 GLY A CA 1
ATOM 678 C C . GLY A 1 89 ? -3.758 -1.124 1.209 1.00 98.81 89 GLY A C 1
ATOM 679 O O . GLY A 1 89 ? -4.870 -0.637 0.996 1.00 98.81 89 GLY A O 1
ATOM 680 N N . LEU A 1 90 ? -3.554 -2.205 1.951 1.00 98.88 90 LEU A N 1
ATOM 681 C CA . LEU A 1 90 ? -4.592 -2.897 2.691 1.00 98.88 90 LEU A CA 1
ATOM 682 C C . LEU A 1 90 ? -4.084 -3.214 4.097 1.00 98.88 90 LEU A C 1
ATOM 684 O O . LEU A 1 90 ? -2.964 -3.689 4.279 1.00 98.88 90 LEU A O 1
ATOM 688 N N . ALA A 1 91 ? -4.920 -2.965 5.093 1.00 98.81 91 ALA A N 1
ATOM 689 C CA . ALA A 1 91 ? -4.724 -3.424 6.459 1.00 98.81 91 ALA A CA 1
ATOM 690 C C . ALA A 1 91 ? -6.017 -4.054 6.975 1.00 98.81 91 ALA A C 1
ATOM 692 O O . ALA A 1 91 ? -7.113 -3.707 6.528 1.00 98.81 91 ALA A O 1
ATOM 693 N N . VAL A 1 92 ? -5.888 -4.970 7.926 1.00 98.81 92 VAL A N 1
ATOM 694 C CA . VAL A 1 92 ? -7.013 -5.613 8.610 1.00 98.81 92 VAL A CA 1
ATOM 695 C C . VAL A 1 92 ? -6.909 -5.350 10.104 1.00 98.81 92 VAL A C 1
ATOM 697 O O . VAL A 1 92 ? -5.836 -5.477 10.693 1.00 98.81 92 VAL A O 1
ATOM 700 N N . ALA A 1 93 ? -8.007 -4.941 10.728 1.00 98.75 93 ALA A N 1
ATOM 701 C CA . ALA A 1 93 ? -8.054 -4.776 12.169 1.00 98.75 93 ALA A CA 1
ATOM 702 C C . ALA A 1 93 ? -8.084 -6.151 12.851 1.00 98.75 93 ALA A C 1
ATOM 704 O O . ALA A 1 93 ? -8.693 -7.096 12.344 1.00 98.75 93 ALA A O 1
ATOM 705 N N . LYS A 1 94 ? -7.466 -6.266 14.031 1.00 98.19 94 LYS A N 1
ATOM 706 C CA . LYS A 1 94 ? -7.509 -7.506 14.829 1.00 98.19 94 LYS A CA 1
ATOM 707 C C . LYS A 1 94 ? -8.933 -7.868 15.262 1.00 98.19 94 LYS A C 1
ATOM 709 O O . LYS A 1 94 ? -9.239 -9.044 15.440 1.00 98.19 94 LYS A O 1
ATOM 714 N N . ASP A 1 95 ? -9.790 -6.860 15.413 1.00 98.19 95 ASP A N 1
ATOM 715 C CA . ASP A 1 95 ? -11.221 -6.976 15.673 1.00 98.19 95 ASP A CA 1
ATOM 716 C C . ASP A 1 95 ? -11.970 -5.699 15.226 1.00 98.19 95 ASP A C 1
ATOM 718 O O . ASP A 1 95 ? -11.389 -4.771 14.661 1.00 98.19 95 ASP A O 1
ATOM 722 N N . LEU A 1 96 ? -13.281 -5.638 15.481 1.00 98.44 96 LEU A N 1
ATOM 723 C CA . LEU A 1 96 ? -14.138 -4.518 15.073 1.00 98.44 96 LEU A CA 1
ATOM 724 C C . LEU A 1 96 ? -13.936 -3.222 15.882 1.00 98.44 96 LEU A C 1
ATOM 726 O O . LEU A 1 96 ? -14.583 -2.225 15.564 1.00 98.44 96 LEU A O 1
ATOM 730 N N . SER A 1 97 ? -13.075 -3.201 16.907 1.00 97.50 97 SER A N 1
ATOM 731 C CA . SER A 1 97 ? -12.745 -1.962 17.629 1.00 97.50 97 SER A CA 1
ATOM 732 C C . SER A 1 97 ? -11.899 -1.007 16.786 1.00 97.50 97 SER A C 1
ATOM 734 O O . SER A 1 97 ? -11.949 0.200 17.002 1.00 97.50 97 SER A O 1
ATOM 736 N N . GLY A 1 98 ? -11.127 -1.534 15.826 1.00 97.12 98 GLY A N 1
ATOM 737 C CA . GLY A 1 98 ? -10.197 -0.735 15.026 1.00 97.12 98 GLY A CA 1
ATOM 738 C C . GLY A 1 98 ? -9.005 -0.196 15.827 1.00 97.12 98 GLY A C 1
ATOM 739 O O . GLY A 1 98 ? -8.353 0.752 15.394 1.00 97.12 98 GLY A O 1
ATOM 740 N N . GLU A 1 99 ? -8.707 -0.781 16.987 1.00 97.00 99 GLU A N 1
ATOM 741 C CA . GLU A 1 99 ? -7.636 -0.320 17.874 1.00 97.00 99 GLU A CA 1
ATOM 742 C C . GLU A 1 99 ? -6.250 -0.849 17.484 1.00 97.00 99 GLU A C 1
ATOM 744 O O . GLU A 1 99 ? -5.235 -0.228 17.806 1.00 97.00 99 GLU A O 1
ATOM 749 N N . GLU A 1 100 ? -6.185 -1.995 16.816 1.00 98.25 100 GLU A N 1
ATOM 750 C CA . GLU A 1 100 ? -4.947 -2.652 16.401 1.00 98.25 100 GLU A CA 1
ATOM 751 C C . GLU A 1 100 ? -5.111 -3.217 14.995 1.00 98.25 100 GLU A C 1
ATOM 753 O O . GLU A 1 100 ? -6.146 -3.805 14.679 1.00 98.25 100 GLU A O 1
ATOM 758 N N . TRP A 1 101 ? -4.079 -3.066 14.169 1.00 98.62 101 TRP A N 1
ATOM 759 C CA . TRP A 1 101 ? -4.129 -3.385 12.747 1.00 98.62 101 TRP A CA 1
ATOM 760 C C . TRP A 1 101 ? -2.911 -4.194 12.320 1.00 98.62 101 TRP A C 1
ATOM 762 O O . TRP A 1 101 ? -1.805 -3.993 12.823 1.00 98.62 101 TRP A O 1
ATOM 772 N N . GLU A 1 102 ? -3.125 -5.091 11.368 1.00 98.50 102 GLU A N 1
ATOM 773 C CA . GLU A 1 102 ? -2.093 -5.810 10.637 1.00 98.50 102 GLU A CA 1
ATOM 774 C C . GLU A 1 102 ? -2.040 -5.278 9.206 1.00 98.50 102 GLU A C 1
ATOM 776 O O . GLU A 1 102 ? -3.055 -5.224 8.507 1.00 98.50 102 GLU A O 1
ATOM 781 N N . ILE A 1 103 ? -0.847 -4.875 8.777 1.00 98.06 103 ILE A N 1
ATOM 782 C CA . ILE A 1 103 ? -0.589 -4.467 7.402 1.00 98.06 103 ILE A CA 1
ATOM 783 C C . ILE A 1 103 ? -0.537 -5.715 6.512 1.00 98.06 103 ILE A C 1
ATOM 785 O O . ILE A 1 103 ? 0.169 -6.675 6.815 1.00 98.06 103 ILE A O 1
ATOM 789 N N . LEU A 1 104 ? -1.246 -5.676 5.386 1.00 98.69 104 LEU A N 1
ATOM 790 C CA . LEU A 1 104 ? -1.264 -6.723 4.367 1.00 98.69 104 LEU A CA 1
ATOM 791 C C . LEU A 1 104 ? -0.520 -6.256 3.104 1.00 98.69 104 LEU A C 1
ATOM 793 O O . LEU A 1 104 ? -0.270 -5.055 2.954 1.00 98.69 104 LEU A O 1
ATOM 797 N N . PRO A 1 105 ? -0.174 -7.163 2.169 1.00 98.75 105 PRO A N 1
ATOM 798 C CA . PRO A 1 105 ? 0.352 -6.766 0.865 1.00 98.75 105 PRO A CA 1
ATOM 799 C C . PRO A 1 105 ? -0.571 -5.765 0.140 1.00 98.75 105 PRO A C 1
ATOM 801 O O . PRO A 1 105 ? -1.787 -5.806 0.355 1.00 98.75 105 PRO A O 1
ATOM 804 N N . PRO A 1 106 ? -0.034 -4.896 -0.739 1.00 98.62 106 PRO A N 1
ATOM 805 C CA . PRO A 1 106 ? -0.845 -3.934 -1.480 1.00 98.62 106 PRO A CA 1
ATOM 806 C C . PRO A 1 106 ? -1.929 -4.621 -2.313 1.00 98.62 106 PRO A C 1
ATOM 808 O O . PRO A 1 106 ? -1.680 -5.647 -2.948 1.00 98.62 106 PRO A O 1
ATOM 811 N N . LEU A 1 107 ? -3.120 -4.025 -2.353 1.00 98.19 107 LEU A N 1
ATOM 812 C CA . LEU A 1 107 ? -4.238 -4.527 -3.151 1.00 98.19 107 LEU A CA 1
ATOM 813 C C . LEU A 1 107 ? -4.004 -4.302 -4.652 1.00 98.19 107 LEU A C 1
ATOM 815 O O . LEU A 1 107 ? -4.367 -5.138 -5.476 1.00 98.19 107 LEU A O 1
ATOM 819 N N . VAL A 1 108 ? -3.401 -3.164 -5.005 1.00 98.25 108 VAL A N 1
ATOM 820 C CA . VAL A 1 108 ? -3.008 -2.826 -6.377 1.00 98.25 108 VAL A CA 1
ATOM 821 C C . VAL A 1 108 ? -1.750 -1.967 -6.367 1.00 98.25 108 VAL A C 1
ATOM 823 O O . VAL A 1 108 ? -1.566 -1.132 -5.480 1.00 98.25 108 VAL A O 1
ATOM 826 N N . THR A 1 109 ? -0.893 -2.156 -7.366 1.00 98.50 109 THR A N 1
ATOM 827 C CA . THR A 1 109 ? 0.316 -1.361 -7.597 1.00 98.50 109 THR A CA 1
ATOM 828 C C . THR A 1 109 ? 0.226 -0.633 -8.939 1.00 98.50 109 THR A C 1
ATOM 830 O O . THR A 1 109 ? -0.461 -1.074 -9.859 1.00 98.50 109 THR A O 1
ATOM 833 N N . ALA A 1 110 ? 0.917 0.500 -9.043 1.00 98.31 110 ALA A N 1
ATOM 834 C CA . ALA A 1 110 ? 0.987 1.361 -10.224 1.00 98.31 110 ALA A CA 1
ATOM 835 C C . ALA A 1 110 ? 2.450 1.655 -10.614 1.00 98.31 110 ALA A C 1
ATOM 837 O O . ALA A 1 110 ? 2.787 2.751 -11.062 1.00 98.31 110 ALA A O 1
ATOM 838 N N . VAL A 1 111 ? 3.336 0.670 -10.419 1.00 98.25 111 VAL A N 1
ATOM 839 C CA . VAL A 1 111 ? 4.762 0.766 -10.768 1.00 98.25 111 VAL A CA 1
ATOM 840 C C . VAL A 1 111 ? 4.911 1.027 -12.264 1.00 98.25 111 VAL A C 1
ATOM 842 O O . VAL A 1 111 ? 4.366 0.295 -13.082 1.00 98.25 111 VAL A O 1
ATOM 845 N N . GLY A 1 112 ? 5.652 2.071 -12.625 1.00 96.88 112 GLY A N 1
ATOM 846 C CA . GLY A 1 112 ? 5.801 2.503 -14.011 1.00 96.88 112 GLY A CA 1
ATOM 847 C C . GLY A 1 112 ? 4.648 3.358 -14.546 1.00 96.88 112 GLY A C 1
ATOM 848 O O . GLY A 1 112 ? 4.686 3.725 -15.719 1.00 96.88 112 GLY A O 1
ATOM 849 N N . VAL A 1 113 ? 3.645 3.683 -13.720 1.00 97.12 113 VAL A N 1
ATOM 850 C CA . VAL A 1 113 ? 2.424 4.392 -14.144 1.00 97.12 113 VAL A CA 1
ATOM 851 C C . VAL A 1 113 ? 2.232 5.7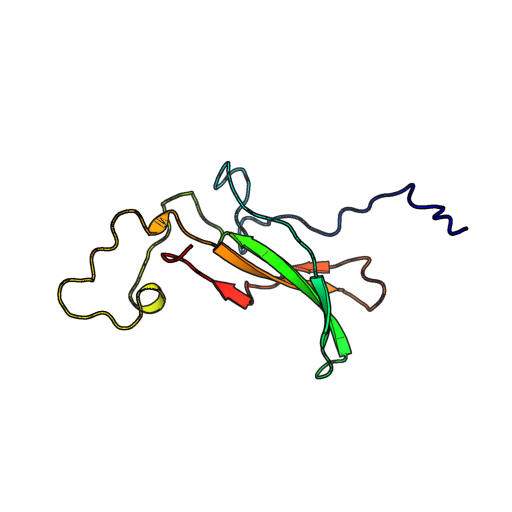14 -13.395 1.00 97.12 113 VAL A C 1
ATOM 853 O O . VAL A 1 113 ? 2.154 6.761 -14.042 1.00 97.12 113 VAL A O 1
ATOM 856 N N . ASN A 1 114 ? 2.145 5.694 -12.057 1.00 96.06 114 ASN A N 1
ATOM 857 C CA . ASN A 1 114 ? 1.991 6.897 -11.217 1.00 96.06 114 ASN A CA 1
ATOM 858 C C . ASN A 1 114 ? 2.708 6.740 -9.873 1.00 96.06 114 ASN A C 1
ATOM 860 O O . ASN A 1 114 ? 2.515 5.681 -9.240 1.00 96.06 114 ASN A O 1
#

Secondary structure (DSSP, 8-state):
-----------------SSSB--TTT-TT--EEEEEEEE-TTT--EEEEEEEEBSSSTT-----HHHH-S--TT----GGGGG-EEEEEEEEESSTT-SSEEEEEEEEEEETT-

Sequence (114 aa):
GVELKDFTQVKKLFEADGTYYQTEAQNSTWNFRDPSPFIDPNDGKLYMVFEGNVAGERGSHTVGAAELGPVPPGHEDVGGARFQVGCIGLAVAKDLSGEEWEILPPLVTAVGVN

InterPro domains:
  IPR003469 Glycoside hydrolase, family 68 [PF02435] (1-114)
  IPR023296 Glycosyl hydrolase, five-bladed beta-propeller domain superfamily [G3DSA:2.115.10.20] (1-114)
  IPR023296 Glycosyl hydrolase, five-bladed beta-propeller domain superfamily [SSF75005] (14-111)